Protein AF-A0A413RBD3-F1 (afdb_monomer_lite)

Secondary structure (DSSP, 8-state):
-HHHHHHHHHHHHHHHHGGGGT--STTSHHHHHHHHHHHHT-HHHHHHHHHHHHHHTTT---BTTB----HHHHHHHHHHHHHHTT--HHHHHHHHHHHHHHHHHHHHHHHTTTHHHHHHHHHHHHTT-HHHHHHHHHHHHHHHHHHHHHHHHHHHHH-HHHHHHHHHHS-HHHHTT-

Sequence (178 aa):
MLTQAILIGLIAAFGKFDFQLGTLYAFRPIVLCPLVGLVLGDLQSGLAIGASLELLFMGSISIGAYVPPDETIGGVLACAFAIQLGQSTEAAIALAMPIATLCLAIKNILNAALPILVDRADVFSGQGNLKGVYAMHFLIGLTGIIMAFLLCSLSFYLGADAIQGMLDFIPPFVLAGF

Radius of gyration: 16.88 Å; chains: 1; bounding box: 38×31×49 Å

Foldseek 3Di:
DQVLLLQLLQLLLVLLCCVLVVNPVCLAQCNSLCSNCVSLVHNPLSNVLSVVLCVVCVVQDDDDPDHGFRRNLLSSQLSNQCSVVVHHSVSSSVSSRLRSLLLVVVVVVVVVPLVVLVVQLVVCVVVVNPVSVVVSSVVSSVVSSVSSSCSRSVDVVVHPVVVVVVSVPDPVVSVVVD

pLDDT: mean 89.97, std 10.39, range [43.72, 98.56]

Structure (mmCIF, N/CA/C/O backbone):
data_AF-A0A413RBD3-F1
#
_entry.id   AF-A0A413RBD3-F1
#
loop_
_atom_site.group_PDB
_atom_site.id
_atom_site.type_symbol
_atom_site.label_atom_id
_atom_site.label_alt_id
_atom_site.label_comp_id
_atom_site.label_asym_id
_atom_site.label_entity_id
_atom_site.label_seq_id
_atom_site.pdbx_PDB_ins_code
_atom_site.Cartn_x
_atom_site.Cartn_y
_atom_site.Cartn_z
_atom_site.occupancy
_atom_site.B_iso_or_equiv
_atom_site.auth_seq_id
_atom_site.auth_comp_id
_atom_site.auth_asym_id
_atom_site.auth_atom_id
_atom_site.pdbx_PDB_model_num
ATOM 1 N N . MET A 1 1 ? -12.703 -13.607 7.330 1.00 83.94 1 MET A N 1
ATOM 2 C CA . MET A 1 1 ? -11.233 -13.646 7.493 1.00 83.94 1 MET A CA 1
ATOM 3 C C . MET A 1 1 ? -10.487 -13.811 6.170 1.00 83.94 1 MET A C 1
ATOM 5 O O . MET A 1 1 ? -10.008 -12.801 5.681 1.00 83.94 1 MET A O 1
ATOM 9 N N . LEU A 1 2 ? -10.423 -14.991 5.524 1.00 91.88 2 LEU A N 1
ATOM 10 C CA . LEU A 1 2 ? -9.622 -15.159 4.288 1.00 91.88 2 LEU A CA 1
ATOM 11 C C . LEU A 1 2 ? -10.050 -14.226 3.139 1.00 91.88 2 LEU A C 1
ATOM 13 O O . LEU A 1 2 ? -9.213 -13.557 2.543 1.00 91.88 2 LEU A O 1
ATOM 17 N N . THR A 1 3 ? -11.351 -14.130 2.860 1.00 95.44 3 THR A N 1
ATOM 18 C CA . THR A 1 3 ? -11.864 -13.236 1.808 1.00 95.44 3 THR A CA 1
ATOM 19 C C . THR A 1 3 ? -11.516 -11.774 2.081 1.00 95.44 3 THR A C 1
ATOM 21 O O . THR A 1 3 ? -11.056 -11.078 1.185 1.00 95.44 3 THR A O 1
ATOM 24 N N . GLN A 1 4 ? -11.678 -11.318 3.326 1.00 96.12 4 GLN A N 1
ATOM 25 C CA . GLN A 1 4 ? -11.330 -9.950 3.726 1.00 96.12 4 GLN A CA 1
ATOM 26 C C . GLN A 1 4 ? -9.827 -9.694 3.590 1.00 96.12 4 GLN A C 1
ATOM 28 O O . GLN A 1 4 ? -9.448 -8.662 3.057 1.00 96.12 4 GLN A O 1
ATOM 33 N N . ALA A 1 5 ? -8.978 -10.650 3.981 1.00 96.12 5 ALA A N 1
ATOM 34 C CA . ALA A 1 5 ? -7.532 -10.554 3.802 1.00 96.12 5 ALA A CA 1
ATOM 35 C C . ALA A 1 5 ? -7.138 -10.390 2.326 1.00 96.12 5 ALA A C 1
ATOM 37 O O . ALA A 1 5 ? -6.348 -9.511 1.989 1.00 96.12 5 ALA A O 1
ATOM 38 N N . ILE A 1 6 ? -7.726 -11.191 1.430 1.00 97.69 6 ILE A N 1
ATOM 39 C CA . ILE A 1 6 ? -7.491 -11.073 -0.016 1.00 97.69 6 ILE A CA 1
ATOM 40 C C . ILE A 1 6 ? -7.955 -9.703 -0.524 1.00 97.69 6 ILE A C 1
ATOM 42 O O . ILE A 1 6 ? -7.215 -9.042 -1.248 1.00 97.69 6 ILE A O 1
ATOM 46 N N . LEU A 1 7 ? -9.146 -9.248 -0.125 1.00 98.19 7 LEU A N 1
ATOM 47 C CA . LEU A 1 7 ? -9.686 -7.949 -0.536 1.00 98.19 7 LEU A CA 1
ATOM 48 C C . LEU A 1 7 ? -8.834 -6.774 -0.030 1.00 98.19 7 LEU A C 1
ATOM 50 O O . LEU A 1 7 ? -8.562 -5.852 -0.792 1.00 98.19 7 LEU A O 1
ATOM 54 N N . ILE A 1 8 ? -8.351 -6.828 1.211 1.00 97.94 8 ILE A N 1
ATOM 55 C CA . ILE A 1 8 ? -7.425 -5.836 1.777 1.00 97.94 8 ILE A CA 1
ATOM 56 C C . ILE A 1 8 ? -6.100 -5.827 1.005 1.00 97.94 8 ILE A C 1
ATOM 58 O O . ILE A 1 8 ? -5.596 -4.760 0.655 1.00 97.94 8 ILE A O 1
ATOM 62 N N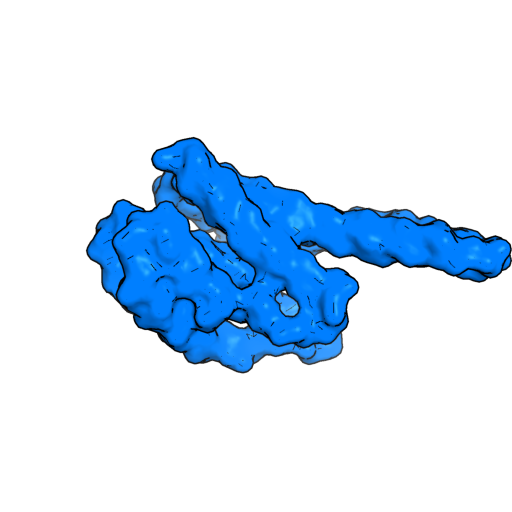 . GLY A 1 9 ? -5.569 -7.006 0.666 1.00 97.81 9 GLY A N 1
ATOM 63 C CA . GLY A 1 9 ? -4.415 -7.130 -0.224 1.00 97.81 9 GLY A CA 1
ATOM 64 C C . GLY A 1 9 ? -4.661 -6.478 -1.587 1.00 97.81 9 GLY A C 1
ATOM 65 O O . GLY A 1 9 ? -3.807 -5.746 -2.081 1.00 97.81 9 GLY A O 1
ATOM 66 N N . LEU A 1 10 ? -5.834 -6.693 -2.190 1.00 98.44 10 LEU A N 1
ATOM 67 C CA . LEU A 1 10 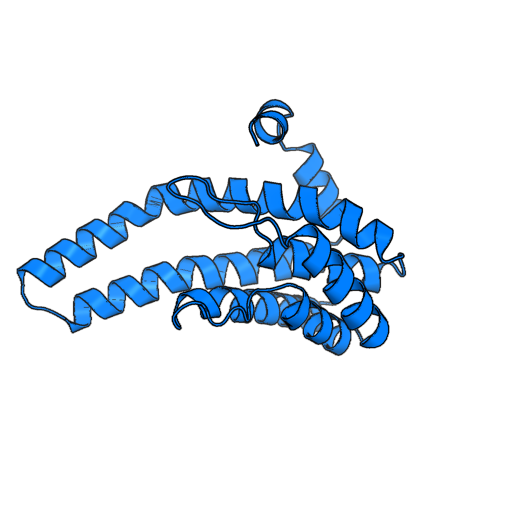? -6.200 -6.085 -3.474 1.00 98.44 10 LEU A CA 1
ATOM 68 C C . LEU A 1 10 ? -6.331 -4.559 -3.389 1.00 98.44 10 LEU A C 1
ATOM 70 O O . LEU A 1 10 ? -5.934 -3.876 -4.328 1.00 98.44 10 LEU A O 1
ATOM 74 N N . ILE A 1 11 ? -6.823 -4.012 -2.274 1.00 98.50 11 ILE A N 1
ATOM 75 C CA . ILE A 1 11 ? -6.869 -2.559 -2.047 1.00 98.50 11 ILE A CA 1
ATOM 76 C C . ILE A 1 11 ? -5.451 -1.976 -2.001 1.00 98.50 11 ILE A C 1
ATOM 78 O O . ILE A 1 11 ? -5.173 -0.971 -2.655 1.00 98.50 11 ILE A O 1
ATOM 82 N N . ALA A 1 12 ? -4.528 -2.621 -1.284 1.00 97.94 12 ALA A N 1
ATOM 83 C CA . ALA A 1 12 ? -3.132 -2.185 -1.241 1.00 97.94 12 ALA A CA 1
ATOM 84 C C . ALA A 1 12 ? -2.443 -2.305 -2.613 1.00 97.94 12 ALA A C 1
ATOM 86 O O . ALA A 1 12 ? -1.699 -1.411 -3.020 1.00 97.94 12 ALA A O 1
ATOM 87 N N . ALA A 1 13 ? -2.730 -3.383 -3.348 1.00 97.69 13 ALA A N 1
ATOM 88 C CA . ALA A 1 13 ? -2.257 -3.604 -4.711 1.00 97.69 13 ALA A CA 1
ATOM 89 C C . ALA A 1 13 ? -2.763 -2.520 -5.674 1.00 97.69 13 ALA A C 1
ATOM 91 O O . ALA A 1 13 ? -1.983 -1.989 -6.462 1.00 97.69 13 ALA A O 1
ATOM 92 N N . PHE A 1 14 ? -4.043 -2.151 -5.569 1.00 97.25 14 PHE A N 1
ATOM 93 C CA . PHE A 1 14 ? -4.638 -1.036 -6.302 1.00 97.25 14 PHE A CA 1
ATOM 94 C C . PHE A 1 14 ? -3.925 0.281 -5.984 1.00 97.25 14 PHE A C 1
ATOM 96 O O . PHE A 1 14 ? -3.534 0.996 -6.902 1.00 97.25 14 PHE A O 1
ATOM 103 N N . GLY A 1 15 ? -3.659 0.552 -4.702 1.00 96.31 15 GLY A N 1
ATOM 104 C CA . GLY A 1 15 ? -2.854 1.697 -4.291 1.00 96.31 15 GLY A CA 1
ATOM 105 C C . GLY A 1 15 ? -1.477 1.707 -4.958 1.00 96.31 15 GLY A C 1
ATOM 106 O O . GLY A 1 15 ? -1.092 2.697 -5.565 1.00 96.31 15 GLY A O 1
ATOM 107 N N . LYS A 1 16 ? -0.735 0.593 -4.932 1.00 94.88 16 LYS A N 1
ATOM 108 C CA . LYS A 1 16 ? 0.588 0.533 -5.581 1.00 94.88 16 LYS A CA 1
ATOM 109 C C . LYS A 1 16 ? 0.547 0.578 -7.104 1.00 94.88 16 LYS A C 1
ATOM 111 O O . LYS A 1 16 ? 1.519 1.023 -7.711 1.00 94.88 16 LYS A O 1
ATOM 116 N N . PHE A 1 17 ? -0.551 0.164 -7.724 1.00 95.31 17 PHE A N 1
ATOM 117 C CA . PHE A 1 17 ? -0.716 0.279 -9.167 1.00 95.31 17 PHE A CA 1
ATOM 118 C C . PHE A 1 17 ? -0.760 1.743 -9.635 1.00 95.31 17 PHE A C 1
ATOM 120 O O . PHE A 1 17 ? -0.359 2.024 -10.760 1.00 95.31 17 PHE A O 1
ATOM 127 N N . ASP A 1 18 ? -1.137 2.689 -8.769 1.00 93.06 18 ASP A N 1
ATOM 128 C CA . ASP A 1 18 ? -1.138 4.130 -9.062 1.00 93.06 18 ASP A CA 1
ATOM 129 C C . ASP A 1 18 ? 0.219 4.656 -9.570 1.00 93.06 18 ASP A C 1
ATOM 131 O O . ASP A 1 18 ? 0.274 5.457 -10.505 1.00 93.06 18 ASP A O 1
ATOM 135 N N . PHE A 1 19 ? 1.330 4.136 -9.032 1.00 89.19 19 PHE A N 1
ATOM 136 C CA . PHE A 1 19 ? 2.686 4.504 -9.464 1.00 89.19 19 PHE A CA 1
ATOM 137 C C . PHE A 1 19 ? 2.970 4.129 -10.925 1.00 89.19 19 PHE A C 1
ATOM 139 O O . PHE A 1 19 ? 3.814 4.744 -11.573 1.00 89.19 19 PHE A O 1
ATOM 146 N N . GLN A 1 20 ? 2.246 3.147 -11.461 1.00 90.06 20 GLN A N 1
ATOM 147 C CA . GLN A 1 20 ? 2.343 2.730 -12.857 1.00 90.06 20 GLN A CA 1
ATOM 148 C C . GLN A 1 20 ? 1.562 3.659 -13.801 1.00 90.06 20 GLN A C 1
ATOM 150 O O . GLN A 1 20 ? 1.797 3.656 -15.007 1.00 90.06 20 GLN A O 1
ATOM 155 N N . LEU A 1 21 ? 0.627 4.447 -13.261 1.00 88.62 21 LEU A N 1
ATOM 156 C CA . LEU A 1 21 ? -0.301 5.295 -14.013 1.00 88.62 21 LEU A CA 1
ATOM 157 C C . LEU A 1 21 ? 0.038 6.789 -13.935 1.00 88.62 21 LEU A C 1
ATOM 159 O O . LEU A 1 21 ? -0.768 7.624 -14.340 1.00 88.62 21 LEU A O 1
ATOM 163 N N . GLY A 1 22 ? 1.227 7.136 -13.439 1.00 84.56 22 GLY A N 1
ATOM 164 C CA . GLY A 1 22 ? 1.663 8.528 -13.323 1.00 84.56 22 GLY A CA 1
ATOM 165 C C . GLY A 1 22 ? 1.260 9.208 -12.015 1.00 84.56 22 GLY A C 1
ATOM 166 O O . GLY A 1 22 ? 1.175 10.432 -11.989 1.00 84.56 22 GLY A O 1
ATOM 167 N N . THR A 1 23 ? 1.056 8.436 -10.942 1.00 86.88 23 THR A N 1
ATOM 168 C CA . THR A 1 23 ? 0.890 8.949 -9.573 1.00 86.88 23 THR A CA 1
ATOM 169 C C . THR A 1 23 ? -0.344 9.848 -9.431 1.00 86.88 23 THR A C 1
ATOM 171 O O . THR A 1 23 ? -0.240 11.049 -9.188 1.00 86.88 23 THR A O 1
ATOM 174 N N . LEU A 1 24 ? -1.539 9.270 -9.580 1.00 91.00 24 LEU A N 1
ATOM 175 C CA . LEU A 1 24 ? -2.819 9.975 -9.425 1.00 91.00 24 LEU A CA 1
ATOM 176 C C . LEU A 1 24 ? -3.206 10.174 -7.951 1.00 91.00 24 LEU A C 1
ATOM 178 O O . LEU A 1 24 ? -4.281 10.701 -7.670 1.00 91.00 24 LEU A O 1
ATOM 182 N N . TYR A 1 25 ? -2.341 9.760 -7.018 1.00 92.62 25 TYR A N 1
ATOM 183 C CA . TYR A 1 25 ? -2.544 9.837 -5.570 1.00 92.62 25 TYR A CA 1
ATOM 184 C C . TYR A 1 25 ? -3.637 8.887 -5.051 1.00 92.62 25 TYR A C 1
ATOM 186 O O . TYR A 1 25 ? -4.088 9.014 -3.912 1.00 92.62 25 TYR A O 1
ATOM 194 N N . ALA A 1 26 ? -4.007 7.854 -5.819 1.00 94.38 26 ALA A N 1
ATOM 195 C CA . ALA A 1 26 ? -4.938 6.824 -5.348 1.00 94.38 26 ALA A CA 1
ATOM 196 C C . ALA A 1 26 ? -4.354 5.956 -4.215 1.00 94.38 26 ALA A C 1
ATOM 198 O O . ALA A 1 26 ? -5.099 5.329 -3.469 1.00 94.38 26 ALA A O 1
ATOM 199 N N . PHE A 1 27 ? -3.026 5.941 -4.049 1.00 94.81 27 PHE A N 1
ATOM 200 C CA . PHE A 1 27 ? -2.322 5.201 -2.995 1.00 94.81 27 PHE A CA 1
ATOM 201 C C . PHE A 1 27 ? -2.472 5.797 -1.584 1.00 94.81 27 PHE A C 1
ATOM 203 O O . PHE A 1 27 ? -1.971 5.218 -0.616 1.00 94.81 27 PHE A O 1
ATOM 210 N N . ARG A 1 28 ? -3.102 6.971 -1.475 1.00 96.44 28 ARG A N 1
ATOM 211 C CA . ARG A 1 28 ? -3.213 7.758 -0.246 1.00 96.44 28 ARG A CA 1
ATOM 212 C C . ARG A 1 28 ? -4.242 7.147 0.718 1.00 96.44 28 ARG A C 1
ATOM 214 O O . ARG A 1 28 ? -5.295 6.684 0.268 1.00 96.44 28 ARG A O 1
ATOM 221 N N . PRO A 1 29 ? -4.005 7.189 2.043 1.00 97.31 29 PRO A N 1
ATOM 222 C CA . PRO A 1 29 ? -4.954 6.720 3.052 1.00 97.31 29 PRO A CA 1
ATOM 223 C C . PRO A 1 29 ? -6.374 7.267 2.895 1.00 97.31 29 PRO A C 1
ATOM 225 O O . PRO A 1 29 ? -7.323 6.511 3.099 1.00 97.31 29 PRO A O 1
ATOM 228 N N . ILE A 1 30 ? -6.541 8.527 2.476 1.00 97.31 30 ILE A N 1
ATOM 229 C CA . ILE A 1 30 ? -7.874 9.115 2.274 1.00 97.31 30 ILE A CA 1
ATOM 230 C C . ILE A 1 30 ? -8.698 8.422 1.179 1.00 97.31 30 ILE A C 1
ATOM 232 O O . ILE A 1 30 ? -9.924 8.475 1.210 1.00 97.31 30 ILE A O 1
ATOM 236 N N . VAL A 1 31 ? -8.041 7.741 0.236 1.00 97.69 31 VAL A N 1
ATOM 237 C CA . VAL A 1 31 ? -8.692 6.952 -0.821 1.00 97.69 31 VAL A CA 1
ATOM 238 C C . VAL A 1 31 ? -8.819 5.489 -0.405 1.00 97.69 31 VAL A C 1
ATOM 240 O O . VAL A 1 31 ? -9.873 4.881 -0.584 1.00 97.69 31 VAL A O 1
ATOM 243 N N . LEU A 1 32 ? -7.762 4.911 0.170 1.00 98.38 32 LEU A N 1
ATOM 244 C CA . LEU A 1 32 ? -7.711 3.475 0.446 1.00 98.38 32 LEU A CA 1
ATOM 245 C C . LEU A 1 32 ? -8.467 3.058 1.713 1.00 98.38 32 LEU A C 1
ATOM 247 O O . LEU A 1 32 ? -9.114 2.013 1.713 1.00 98.38 32 LEU A O 1
ATOM 251 N N . CYS A 1 33 ? -8.431 3.852 2.786 1.00 98.31 33 CYS A N 1
ATOM 252 C CA . CYS A 1 33 ? -9.089 3.505 4.053 1.00 98.31 33 CYS A CA 1
ATOM 253 C C . CYS A 1 33 ? -10.623 3.421 3.942 1.00 98.31 33 CYS A C 1
ATOM 255 O O . CYS A 1 33 ? -11.199 2.504 4.527 1.00 98.31 33 CYS A O 1
ATOM 257 N N . PRO A 1 34 ? -11.313 4.267 3.152 1.00 98.50 34 PRO A N 1
ATOM 258 C CA . PRO A 1 34 ? -12.731 4.058 2.860 1.00 98.50 34 PRO A CA 1
ATOM 259 C C . PRO A 1 34 ? -13.016 2.703 2.203 1.00 98.50 34 PRO A C 1
ATOM 261 O O . PRO A 1 34 ? -13.979 2.037 2.576 1.00 98.50 34 PRO A O 1
ATOM 264 N N . LEU A 1 35 ? -12.162 2.249 1.274 1.00 98.56 35 LEU A N 1
ATOM 265 C CA . LEU A 1 35 ? -12.296 0.925 0.652 1.00 98.56 35 LEU A CA 1
ATOM 266 C C . LEU A 1 35 ? -12.097 -0.198 1.676 1.00 98.56 35 LEU A C 1
ATOM 268 O O . LEU A 1 35 ? -12.839 -1.179 1.665 1.00 98.56 35 LEU A O 1
ATOM 272 N N . VAL A 1 36 ? -11.135 -0.039 2.590 1.00 98.38 36 VAL A N 1
ATOM 273 C CA . VAL A 1 36 ? -10.932 -0.969 3.712 1.00 98.38 36 VAL A CA 1
ATOM 274 C C . VAL A 1 36 ? -12.174 -1.009 4.605 1.00 98.38 36 VAL A C 1
ATOM 276 O O . VAL A 1 36 ? -12.667 -2.093 4.911 1.00 98.38 36 VAL A O 1
ATOM 279 N N . GLY A 1 37 ? -12.736 0.153 4.949 1.00 97.88 37 GLY A N 1
ATOM 280 C CA . GLY A 1 37 ? -13.980 0.263 5.711 1.00 97.88 37 GLY A CA 1
ATOM 281 C C . GLY A 1 37 ? -15.156 -0.442 5.036 1.00 97.88 37 GLY A C 1
ATOM 282 O O . GLY A 1 37 ? -15.878 -1.183 5.696 1.00 97.88 37 GLY A O 1
ATOM 283 N N . LEU A 1 38 ? -15.309 -0.311 3.712 1.00 98.19 38 LEU A N 1
ATOM 284 C CA . LEU A 1 38 ? -16.326 -1.050 2.950 1.00 98.19 38 LEU A CA 1
ATOM 285 C C . LEU A 1 38 ? -16.142 -2.569 3.048 1.00 98.19 38 LEU A C 1
ATOM 287 O O . LEU A 1 38 ? -17.112 -3.290 3.267 1.00 98.19 38 LEU A O 1
ATOM 291 N N . VAL A 1 39 ? -14.908 -3.057 2.902 1.00 97.94 39 VAL A N 1
ATOM 292 C CA . VAL A 1 39 ? -14.590 -4.494 2.985 1.00 97.94 39 VAL A CA 1
ATOM 293 C C . VAL A 1 39 ? -14.838 -5.054 4.386 1.00 97.94 39 VAL A C 1
ATOM 295 O O . VAL A 1 39 ? -15.231 -6.215 4.530 1.00 97.94 39 VAL A O 1
ATOM 298 N N . LEU A 1 40 ? -14.615 -4.243 5.420 1.00 96.75 40 LEU A N 1
ATOM 299 C CA . LEU A 1 40 ? -14.805 -4.629 6.817 1.00 96.75 40 LEU A CA 1
ATOM 300 C C . LEU A 1 40 ? -16.211 -4.333 7.358 1.00 96.75 40 LEU A C 1
ATOM 302 O O . LEU A 1 40 ? -16.540 -4.790 8.448 1.00 96.75 40 LEU A O 1
ATOM 306 N N . GLY A 1 41 ? -17.059 -3.647 6.587 1.00 97.00 41 GLY A N 1
ATOM 307 C CA . GLY A 1 41 ? -18.438 -3.330 6.962 1.00 97.00 41 GLY A CA 1
ATOM 308 C C . GLY A 1 41 ? -18.597 -2.092 7.852 1.00 97.00 41 GLY A C 1
ATOM 309 O O . GLY A 1 41 ? -19.693 -1.855 8.349 1.00 97.00 41 GLY A O 1
ATOM 310 N N . ASP A 1 42 ? -17.544 -1.291 8.025 1.00 96.94 42 ASP A N 1
ATOM 311 C CA . ASP A 1 42 ? -17.557 -0.037 8.783 1.00 96.94 42 ASP A CA 1
ATOM 312 C C . ASP A 1 42 ? -16.927 1.102 7.966 1.00 96.94 42 ASP A C 1
ATOM 314 O O . ASP A 1 42 ? -15.757 1.474 8.108 1.00 96.94 42 ASP A O 1
ATOM 318 N N . LEU A 1 43 ? -17.734 1.656 7.057 1.00 97.62 43 LEU A N 1
ATOM 319 C CA . LEU A 1 43 ? -17.334 2.774 6.204 1.00 97.62 43 LEU A CA 1
ATOM 320 C C . LEU A 1 43 ? -17.047 4.047 7.012 1.00 97.62 43 LEU A C 1
ATOM 322 O O . LEU A 1 43 ? -16.154 4.808 6.644 1.00 97.62 43 LEU A O 1
ATOM 326 N N . GLN A 1 44 ? -17.788 4.287 8.097 1.00 97.19 44 GLN A N 1
ATOM 327 C CA . GLN A 1 44 ? -17.651 5.505 8.895 1.00 97.19 44 GLN A CA 1
ATOM 328 C C . GLN A 1 44 ? -16.273 5.552 9.558 1.00 97.19 44 GLN A C 1
ATOM 330 O O . GLN A 1 44 ? -15.574 6.564 9.457 1.00 97.19 44 GLN A O 1
ATOM 335 N N . SER A 1 45 ? -15.852 4.438 10.162 1.00 96.88 45 SER A N 1
ATOM 336 C CA . SER A 1 45 ? -14.508 4.305 10.719 1.00 96.88 45 SER A CA 1
ATOM 337 C C . SER A 1 45 ? -13.440 4.374 9.625 1.00 96.88 45 SER A C 1
ATOM 339 O O . SER A 1 45 ? -12.450 5.080 9.796 1.00 96.88 45 SER A O 1
ATOM 341 N N . GLY A 1 46 ? -13.654 3.741 8.464 1.00 97.81 46 GLY A N 1
ATOM 342 C CA . GLY A 1 46 ? -12.732 3.835 7.322 1.00 97.81 46 GLY A CA 1
ATOM 343 C C . GLY A 1 46 ? -12.502 5.271 6.828 1.00 97.81 46 GLY A C 1
ATOM 344 O O . GLY A 1 46 ? -11.367 5.655 6.547 1.00 97.81 46 GLY A O 1
ATOM 345 N N . LEU A 1 47 ? -13.558 6.089 6.774 1.00 98.19 47 LEU A N 1
ATOM 346 C CA . LEU A 1 47 ? -13.479 7.511 6.420 1.00 98.19 47 LEU A CA 1
ATOM 347 C C . LEU A 1 47 ? -12.742 8.331 7.485 1.00 98.19 47 LEU A C 1
ATOM 349 O O . LEU A 1 47 ? -11.842 9.102 7.149 1.00 98.19 47 LEU A O 1
ATOM 353 N N . ALA A 1 48 ? -13.103 8.159 8.760 1.00 97.69 48 ALA A N 1
ATOM 354 C CA . ALA A 1 48 ? -12.492 8.893 9.867 1.00 97.69 48 ALA A CA 1
ATOM 355 C C . ALA A 1 48 ? -10.994 8.574 9.996 1.00 97.69 48 ALA A C 1
ATOM 357 O O . ALA A 1 48 ? -10.167 9.483 10.053 1.00 97.69 48 ALA A O 1
ATOM 358 N N . ILE A 1 49 ? -10.641 7.286 9.957 1.00 97.88 49 ILE A N 1
ATOM 359 C CA . ILE A 1 49 ? -9.251 6.832 9.999 1.00 97.88 49 ILE A CA 1
ATOM 360 C C . ILE A 1 49 ? -8.489 7.315 8.765 1.00 97.88 49 ILE A C 1
ATOM 362 O O . ILE A 1 49 ? -7.384 7.835 8.905 1.00 97.88 49 ILE A O 1
ATOM 366 N N . GLY A 1 50 ? -9.078 7.213 7.571 1.00 97.75 50 GLY A N 1
ATOM 367 C CA . GLY A 1 50 ? -8.463 7.703 6.337 1.00 97.75 50 GLY A CA 1
ATOM 368 C C . GLY A 1 50 ? -8.099 9.183 6.400 1.00 97.75 50 GLY A C 1
ATOM 369 O O . GLY A 1 50 ? -6.981 9.547 6.044 1.00 97.75 50 GLY A O 1
ATOM 370 N N . ALA A 1 51 ? -9.001 10.026 6.908 1.00 97.62 51 ALA A N 1
ATOM 371 C CA . ALA A 1 51 ? -8.749 11.456 7.074 1.00 97.62 51 ALA A CA 1
ATOM 372 C C . ALA A 1 51 ? -7.611 11.737 8.070 1.00 97.62 51 ALA A C 1
ATOM 374 O O . ALA A 1 51 ? -6.731 12.554 7.798 1.00 97.62 51 ALA A O 1
ATOM 375 N N . SER A 1 52 ? -7.587 11.038 9.205 1.00 96.50 52 SER A N 1
ATOM 376 C CA . SER A 1 52 ? -6.534 11.213 10.209 1.00 96.50 52 SER A CA 1
ATOM 377 C C . SER A 1 52 ? -5.170 10.710 9.741 1.00 96.50 52 SER A C 1
ATOM 379 O O . SER A 1 52 ? -4.159 11.369 9.974 1.00 96.50 52 SER A O 1
ATOM 381 N N . LEU A 1 53 ? -5.125 9.572 9.048 1.00 97.06 53 LEU A N 1
ATOM 382 C CA . LEU A 1 53 ? -3.886 9.049 8.475 1.00 97.06 53 LEU A CA 1
ATOM 383 C C . LEU A 1 53 ? -3.390 9.909 7.312 1.00 97.06 53 LEU A C 1
ATOM 385 O O . LEU A 1 53 ? -2.184 10.033 7.116 1.00 97.06 53 LEU A O 1
ATOM 389 N N . GLU A 1 54 ? -4.285 10.557 6.569 1.00 96.88 54 GLU A N 1
ATOM 390 C CA . GLU A 1 54 ? -3.874 11.518 5.549 1.00 96.88 54 GLU A CA 1
ATOM 391 C C . GLU A 1 54 ? -3.145 12.712 6.165 1.00 96.88 54 GLU A C 1
ATOM 393 O O . GLU A 1 54 ? -2.092 13.097 5.666 1.00 96.88 54 GLU A O 1
ATOM 398 N N . LEU A 1 55 ? -3.639 13.237 7.291 1.00 95.06 55 LEU A N 1
ATOM 399 C CA . LEU A 1 55 ? -2.945 14.285 8.044 1.00 95.06 55 LEU A CA 1
ATOM 400 C C . LEU A 1 55 ? -1.574 13.813 8.546 1.00 95.06 55 LEU A C 1
ATOM 402 O O . LEU A 1 55 ? -0.600 14.554 8.421 1.00 95.06 55 LEU A O 1
ATOM 406 N N . LEU A 1 56 ? -1.480 12.581 9.059 1.00 93.88 56 LEU A N 1
ATOM 407 C CA . LEU A 1 56 ? -0.215 11.991 9.516 1.00 93.88 56 LEU A CA 1
ATOM 408 C C . LEU A 1 56 ? 0.826 11.932 8.389 1.00 93.88 56 LEU A C 1
ATOM 410 O O . LEU A 1 56 ? 1.979 12.309 8.577 1.00 93.88 56 LEU A O 1
ATOM 414 N N . PHE A 1 57 ? 0.417 11.465 7.212 1.00 94.06 57 PHE A N 1
ATOM 415 C CA . PHE A 1 57 ? 1.318 11.237 6.087 1.00 94.06 57 PHE A CA 1
ATOM 416 C C . PHE A 1 57 ? 1.369 12.410 5.091 1.00 94.06 57 PHE A C 1
ATOM 418 O O . PHE A 1 57 ? 1.962 12.267 4.023 1.00 94.06 57 PHE A O 1
ATOM 425 N N . MET A 1 58 ? 0.790 13.570 5.410 1.00 89.44 58 MET A N 1
ATOM 426 C CA . MET A 1 58 ? 0.768 14.740 4.519 1.00 89.44 58 MET A CA 1
ATOM 427 C C . MET A 1 58 ? 2.177 15.281 4.225 1.00 89.44 58 MET A C 1
ATOM 429 O O . MET A 1 58 ? 2.447 15.761 3.128 1.00 89.44 58 MET A O 1
ATOM 433 N N . GLY A 1 59 ? 3.091 15.167 5.196 1.00 83.69 59 GLY A N 1
ATOM 434 C CA . GLY A 1 59 ? 4.508 15.517 5.037 1.00 83.69 59 GLY A CA 1
ATOM 435 C C . GLY A 1 59 ? 5.371 14.399 4.441 1.00 83.69 59 GLY A C 1
ATOM 436 O O . GLY A 1 59 ? 6.559 14.603 4.201 1.00 83.69 59 GLY A O 1
ATOM 437 N N . SER A 1 60 ? 4.791 13.221 4.206 1.00 83.44 60 SER A N 1
ATOM 438 C CA . SER A 1 60 ? 5.477 12.025 3.717 1.00 83.44 60 SER A CA 1
ATOM 439 C C . SER A 1 60 ? 5.662 12.115 2.201 1.00 83.44 60 SER A C 1
ATOM 441 O O . SER A 1 60 ? 4.939 11.486 1.433 1.00 83.44 60 SER A O 1
ATOM 443 N N . ILE A 1 61 ? 6.593 12.962 1.757 1.00 83.62 61 ILE A N 1
ATOM 444 C CA . ILE A 1 61 ? 6.880 13.207 0.338 1.00 83.62 61 ILE A CA 1
ATOM 445 C C . ILE A 1 61 ? 8.338 12.852 0.052 1.00 83.62 61 ILE A C 1
ATOM 447 O O . ILE A 1 61 ? 9.242 13.199 0.812 1.00 83.62 61 ILE A O 1
ATOM 451 N N . SER A 1 62 ? 8.577 12.162 -1.063 1.00 82.75 62 SER A N 1
ATOM 452 C CA . SER A 1 62 ? 9.933 11.860 -1.519 1.00 82.75 62 SER A CA 1
ATOM 453 C C . SER A 1 62 ? 10.597 13.110 -2.093 1.00 82.75 62 SER A C 1
ATOM 455 O O . SER A 1 62 ? 10.059 13.753 -2.995 1.00 82.75 62 SER A O 1
ATOM 457 N N . ILE A 1 63 ? 11.772 13.455 -1.560 1.00 85.44 63 ILE A N 1
ATOM 458 C CA . ILE A 1 63 ? 12.573 14.603 -1.998 1.00 85.44 63 ILE A CA 1
ATOM 459 C C . ILE A 1 63 ? 13.987 14.107 -2.305 1.00 85.44 63 ILE A C 1
ATOM 461 O O . ILE A 1 63 ? 14.737 13.705 -1.415 1.00 85.44 63 ILE A O 1
ATOM 465 N N . GLY A 1 64 ? 14.364 14.137 -3.584 1.00 86.25 64 GLY A N 1
ATOM 466 C CA . GLY A 1 64 ? 15.656 13.623 -4.035 1.00 86.25 64 GLY A CA 1
ATOM 467 C C . GLY A 1 64 ? 15.788 12.120 -3.772 1.00 86.25 64 GLY A C 1
ATOM 468 O O . GLY A 1 64 ? 14.971 11.337 -4.244 1.00 86.25 64 GLY A O 1
ATOM 469 N N . ALA A 1 65 ? 16.821 11.723 -3.025 1.00 81.81 65 ALA A N 1
ATOM 470 C CA . ALA A 1 65 ? 17.066 10.325 -2.656 1.00 81.81 65 ALA A CA 1
ATOM 471 C C . ALA A 1 65 ? 16.334 9.887 -1.372 1.00 81.81 65 ALA A C 1
ATOM 473 O O . ALA A 1 65 ? 16.381 8.710 -1.016 1.00 81.81 65 ALA A O 1
ATOM 474 N N . TYR A 1 66 ? 15.678 10.813 -0.661 1.00 83.94 66 TYR A N 1
ATOM 475 C CA . TYR A 1 66 ? 14.894 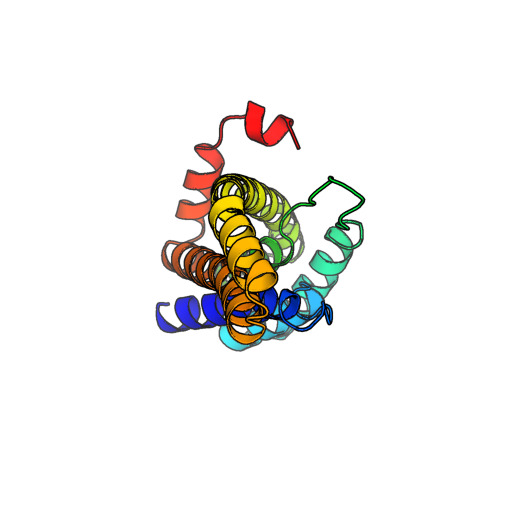10.465 0.519 1.00 83.94 66 TYR A CA 1
ATOM 476 C C . TYR A 1 66 ? 13.615 9.732 0.106 1.00 83.94 66 TYR A C 1
ATOM 478 O O . TYR A 1 66 ? 12.783 10.267 -0.637 1.00 83.94 66 TYR A O 1
ATOM 486 N N . VAL A 1 67 ? 13.460 8.508 0.611 1.00 85.50 67 VAL A N 1
ATOM 487 C CA . VAL A 1 67 ? 12.250 7.702 0.453 1.00 85.50 67 VAL A CA 1
ATOM 488 C C . VAL A 1 67 ? 11.502 7.721 1.784 1.00 85.50 67 VAL A C 1
ATOM 490 O O . VAL A 1 67 ? 12.045 7.235 2.777 1.00 85.50 67 VAL A O 1
ATOM 493 N N . PRO A 1 68 ? 10.285 8.281 1.826 1.00 89.12 68 PRO A N 1
ATOM 494 C CA . PRO A 1 68 ? 9.524 8.358 3.056 1.00 89.12 68 PRO A CA 1
ATOM 495 C C . PRO A 1 68 ? 8.920 6.990 3.441 1.00 89.12 68 PRO A C 1
ATOM 497 O O . PRO A 1 68 ? 8.915 6.061 2.622 1.00 89.12 68 PRO A O 1
ATOM 500 N N . PRO A 1 69 ? 8.403 6.852 4.676 1.00 91.56 69 PRO A N 1
ATOM 501 C CA . PRO A 1 69 ? 7.664 5.670 5.124 1.00 91.56 69 PRO A CA 1
ATOM 502 C C . PRO A 1 69 ? 6.510 5.302 4.181 1.00 91.56 69 PRO A C 1
ATOM 504 O O . PRO A 1 69 ? 5.879 6.185 3.604 1.00 91.56 69 PRO A O 1
ATOM 507 N N . ASP A 1 70 ? 6.211 4.003 4.044 1.00 93.88 70 ASP A N 1
ATOM 508 C CA . ASP A 1 70 ? 5.197 3.524 3.093 1.00 93.88 70 ASP A CA 1
ATOM 509 C C . ASP A 1 70 ? 3.765 3.781 3.595 1.00 93.88 70 ASP A C 1
ATOM 511 O O . ASP A 1 70 ? 3.178 2.990 4.338 1.00 93.88 70 ASP A O 1
ATOM 515 N N . GLU A 1 71 ? 3.187 4.898 3.162 1.00 95.12 71 GLU A N 1
ATOM 516 C CA . GLU A 1 71 ? 1.856 5.362 3.551 1.00 95.12 71 GLU A CA 1
ATOM 517 C C . GLU A 1 71 ? 0.729 4.465 3.023 1.00 95.12 71 GLU A C 1
ATOM 519 O O . GLU A 1 71 ? -0.341 4.392 3.625 1.00 95.12 71 GLU A O 1
ATOM 524 N N . THR A 1 72 ? 0.956 3.764 1.908 1.00 96.06 72 THR A N 1
ATOM 525 C CA . THR A 1 72 ? -0.042 2.880 1.295 1.00 96.06 72 THR A CA 1
ATOM 526 C C . THR A 1 72 ? -0.293 1.681 2.197 1.00 96.06 72 THR A C 1
ATOM 528 O O . THR A 1 72 ? -1.426 1.409 2.589 1.00 96.06 72 THR A O 1
ATOM 531 N N . ILE A 1 73 ? 0.775 0.953 2.528 1.00 95.69 73 ILE A N 1
ATOM 532 C CA . ILE A 1 73 ? 0.688 -0.284 3.305 1.00 95.69 73 ILE A CA 1
ATOM 533 C C . ILE A 1 73 ? 0.450 0.043 4.779 1.00 95.69 73 ILE A C 1
ATOM 535 O O . ILE A 1 73 ? -0.416 -0.577 5.399 1.00 95.69 73 ILE A O 1
ATOM 539 N N . GLY A 1 74 ? 1.132 1.065 5.310 1.00 95.44 74 GLY A N 1
ATOM 540 C CA . GLY A 1 74 ? 0.888 1.573 6.659 1.00 95.44 74 GLY A CA 1
ATOM 541 C C . GLY A 1 74 ? -0.556 2.028 6.852 1.00 95.44 74 GLY A C 1
ATOM 542 O O . GLY A 1 74 ? -1.198 1.625 7.818 1.00 95.44 74 GLY A O 1
ATOM 543 N N . GLY A 1 75 ? -1.100 2.791 5.899 1.00 96.75 75 GLY A N 1
ATOM 544 C CA . GLY A 1 75 ? -2.478 3.272 5.939 1.00 96.75 75 GLY A CA 1
ATOM 545 C C . GLY A 1 75 ? -3.514 2.151 5.893 1.00 96.75 75 GLY A C 1
ATOM 546 O O . GLY A 1 75 ? -4.400 2.082 6.746 1.00 96.75 75 GLY A O 1
ATOM 547 N N . VAL A 1 76 ? -3.376 1.241 4.924 1.00 97.81 76 VAL A N 1
ATOM 548 C CA . VAL A 1 76 ? -4.308 0.120 4.737 1.00 97.81 76 VAL A CA 1
ATOM 549 C C . VAL A 1 76 ? -4.329 -0.804 5.955 1.00 97.81 76 VAL A C 1
ATOM 551 O O . VAL A 1 76 ? -5.410 -1.133 6.442 1.00 97.81 76 VAL A O 1
ATOM 554 N N . LEU A 1 77 ? -3.164 -1.211 6.471 1.00 96.06 77 LEU A N 1
ATOM 555 C CA . LEU A 1 77 ? -3.095 -2.132 7.609 1.00 96.06 77 LEU A CA 1
ATOM 556 C C . LEU A 1 77 ? -3.514 -1.478 8.922 1.00 96.06 77 LEU A C 1
ATOM 558 O O . LEU A 1 77 ? -4.264 -2.093 9.677 1.00 96.06 77 LEU A O 1
ATOM 562 N N . ALA A 1 78 ? -3.096 -0.238 9.186 1.00 95.31 78 ALA A N 1
ATOM 563 C CA . ALA A 1 78 ? -3.519 0.476 10.386 1.00 95.31 78 ALA A CA 1
ATOM 564 C C . ALA A 1 78 ? -5.040 0.653 10.435 1.00 95.31 78 ALA A C 1
ATOM 566 O O . ALA A 1 78 ? -5.659 0.387 11.464 1.00 95.31 78 ALA A O 1
ATOM 567 N N . CYS A 1 79 ? -5.651 1.034 9.309 1.00 97.19 79 CYS A N 1
ATOM 568 C CA . CYS A 1 79 ? -7.102 1.121 9.198 1.00 97.19 79 CYS A CA 1
ATOM 569 C C . CYS A 1 79 ? -7.768 -0.241 9.408 1.00 97.19 79 CYS A C 1
ATOM 571 O O . CYS A 1 79 ? -8.701 -0.355 10.204 1.00 97.19 79 CYS A O 1
ATOM 573 N N . ALA A 1 80 ? -7.260 -1.284 8.750 1.00 95.88 80 ALA A N 1
ATOM 574 C CA . ALA A 1 80 ? -7.838 -2.614 8.847 1.00 95.88 80 ALA A CA 1
ATOM 575 C C . ALA A 1 80 ? -7.792 -3.168 10.279 1.00 95.88 80 ALA A C 1
ATOM 577 O O . ALA A 1 80 ? -8.794 -3.693 10.762 1.00 95.88 80 ALA A O 1
ATOM 578 N N . PHE A 1 81 ? -6.664 -3.023 10.981 1.00 93.25 81 PHE A N 1
ATOM 579 C CA . PHE A 1 81 ? -6.536 -3.483 12.363 1.00 93.25 81 PHE A CA 1
ATOM 580 C C . PHE A 1 81 ? -7.361 -2.653 13.336 1.00 93.25 81 PHE A C 1
ATOM 582 O O . PHE A 1 81 ? -8.015 -3.236 14.194 1.00 93.25 81 PHE A O 1
ATOM 589 N N . ALA A 1 82 ? -7.393 -1.327 13.186 1.00 93.19 82 ALA A N 1
ATOM 590 C CA . ALA A 1 82 ? -8.211 -0.484 14.049 1.00 93.19 82 ALA A CA 1
ATOM 591 C C . ALA A 1 82 ? -9.699 -0.857 13.956 1.00 93.19 82 ALA A C 1
ATOM 593 O O . ALA A 1 82 ? -10.341 -1.056 14.984 1.00 93.19 82 ALA A O 1
ATOM 594 N N . ILE A 1 83 ? -10.221 -1.065 12.741 1.00 94.62 83 ILE A N 1
ATOM 595 C CA . ILE A 1 83 ? -11.610 -1.508 12.539 1.00 94.62 83 ILE A CA 1
ATOM 596 C C . ILE A 1 83 ? -11.821 -2.923 13.095 1.00 94.62 83 ILE A C 1
ATOM 598 O O . ILE A 1 83 ? -12.774 -3.166 13.831 1.00 94.62 83 ILE A O 1
ATOM 602 N N . GLN A 1 84 ? -10.923 -3.863 12.788 1.00 91.12 84 GLN A N 1
ATOM 603 C CA . GLN A 1 84 ? -11.050 -5.261 13.213 1.00 91.12 84 GLN A CA 1
ATOM 604 C C . GLN A 1 84 ? -10.992 -5.437 14.739 1.00 91.12 84 GLN A C 1
ATOM 606 O O . GLN A 1 84 ? -11.625 -6.352 15.270 1.00 91.12 84 GLN A O 1
ATOM 611 N N . LEU A 1 85 ? -10.228 -4.587 15.429 1.00 88.38 85 LEU A N 1
ATOM 612 C CA . LEU A 1 85 ? -10.066 -4.586 16.883 1.00 88.38 85 LEU A CA 1
ATOM 613 C C . LEU A 1 85 ? -11.073 -3.668 17.597 1.00 88.38 85 LEU A C 1
ATOM 615 O O . LEU A 1 85 ? -11.061 -3.607 18.825 1.00 88.38 85 LEU A O 1
ATOM 619 N N . GLY A 1 86 ? -11.922 -2.943 16.857 1.00 87.06 86 GLY A N 1
ATOM 620 C CA . GLY A 1 86 ? -12.843 -1.952 17.422 1.00 87.06 86 GLY A CA 1
ATOM 621 C C . GLY A 1 86 ? -12.124 -0.815 18.156 1.00 87.06 86 GLY A C 1
ATOM 622 O O . GLY A 1 86 ? -12.630 -0.303 19.154 1.00 87.06 86 GLY A O 1
ATOM 623 N N . GLN A 1 87 ? -10.915 -0.468 17.711 1.00 87.12 87 GLN A N 1
ATOM 624 C CA . GLN A 1 87 ? -10.085 0.568 18.313 1.00 87.12 87 GLN A CA 1
ATOM 625 C C . GLN A 1 87 ? -10.365 1.946 17.712 1.00 87.12 87 GLN A C 1
ATOM 627 O O . GLN A 1 87 ? -10.958 2.087 16.643 1.00 87.12 87 GLN A O 1
ATOM 632 N N . SER A 1 88 ? -9.923 2.981 18.425 1.00 88.38 88 SER A N 1
ATOM 633 C CA . SER A 1 88 ? -10.114 4.364 18.010 1.00 88.38 88 SER A CA 1
ATOM 634 C C . SER A 1 88 ? -9.171 4.774 16.877 1.00 88.38 88 SER A C 1
ATOM 636 O O . SER A 1 88 ? -8.168 4.119 16.575 1.00 88.38 88 SER A O 1
ATOM 638 N N . THR A 1 89 ? -9.469 5.920 16.273 1.00 89.25 89 THR A N 1
ATOM 639 C CA . THR A 1 89 ? -8.636 6.541 15.243 1.00 89.25 89 THR A CA 1
ATOM 640 C C . THR A 1 89 ? -7.210 6.816 15.729 1.00 89.25 89 THR A C 1
ATOM 642 O O . THR A 1 89 ? -6.254 6.663 14.973 1.00 89.25 89 THR A O 1
ATOM 645 N N . GLU A 1 90 ? -7.039 7.161 17.005 1.00 87.75 90 GLU A N 1
ATOM 646 C CA . GLU A 1 90 ? -5.730 7.394 17.622 1.00 87.75 90 GLU A CA 1
ATOM 647 C C . GLU A 1 90 ? -4.881 6.120 17.659 1.00 87.75 90 GLU A C 1
ATOM 649 O O . GLU A 1 90 ? -3.675 6.176 17.417 1.00 87.75 90 GLU A O 1
ATOM 654 N N . ALA A 1 91 ? -5.500 4.961 17.901 1.00 85.00 91 ALA A N 1
ATOM 655 C CA . ALA A 1 91 ? -4.800 3.683 17.848 1.00 85.00 91 ALA A CA 1
ATOM 656 C C . ALA A 1 91 ? -4.336 3.358 16.419 1.00 85.00 91 ALA A C 1
ATOM 658 O O . ALA A 1 91 ? -3.209 2.905 16.225 1.00 85.00 91 ALA A O 1
ATOM 659 N N . ALA A 1 92 ? -5.156 3.670 15.406 1.00 89.94 92 ALA A N 1
ATOM 660 C CA . ALA A 1 92 ? -4.758 3.531 14.005 1.00 89.94 92 ALA A CA 1
ATOM 661 C C . ALA A 1 92 ? -3.520 4.389 13.685 1.00 89.94 92 ALA A C 1
ATOM 663 O O . ALA A 1 92 ? -2.568 3.904 13.079 1.00 89.94 92 ALA A O 1
ATOM 664 N N . ILE A 1 93 ? -3.494 5.646 14.139 1.00 90.88 93 ILE A N 1
ATOM 665 C CA . ILE A 1 93 ? -2.342 6.548 13.970 1.00 90.88 93 ILE A CA 1
ATOM 666 C C . ILE A 1 93 ? -1.087 5.967 14.635 1.00 90.88 93 ILE A C 1
ATOM 668 O O . ILE A 1 93 ? -0.015 5.973 14.029 1.00 90.88 93 ILE A O 1
ATOM 672 N N . ALA A 1 94 ? -1.222 5.427 15.850 1.00 88.25 94 ALA A N 1
ATOM 673 C CA . ALA A 1 94 ? -0.109 4.828 16.584 1.00 88.25 94 ALA A CA 1
ATOM 674 C C . ALA A 1 94 ? 0.483 3.600 15.867 1.00 88.25 94 ALA A C 1
ATOM 676 O O . ALA A 1 94 ? 1.698 3.408 15.884 1.00 88.25 94 ALA A O 1
ATOM 677 N N . LEU A 1 95 ? -0.355 2.797 15.204 1.00 87.81 95 LEU A N 1
ATOM 678 C CA . LEU A 1 95 ? 0.073 1.623 14.435 1.00 87.81 95 LEU A CA 1
ATOM 679 C C . LEU A 1 95 ? 0.644 1.981 13.056 1.00 87.81 95 LEU A C 1
ATOM 681 O O . LEU A 1 95 ? 1.515 1.277 12.546 1.00 87.81 95 LEU A O 1
ATOM 685 N N . ALA A 1 96 ? 0.169 3.063 12.440 1.00 91.75 96 ALA A N 1
ATOM 686 C CA . ALA A 1 96 ? 0.492 3.391 11.055 1.00 91.75 96 ALA A CA 1
ATOM 687 C C . ALA A 1 96 ? 1.984 3.631 10.823 1.00 91.75 96 ALA A C 1
ATOM 689 O O . ALA A 1 96 ? 2.542 3.105 9.860 1.00 91.75 96 ALA A O 1
ATOM 690 N N . MET A 1 97 ? 2.635 4.395 11.702 1.00 90.06 97 MET A N 1
ATOM 691 C CA . MET A 1 97 ? 4.036 4.773 11.520 1.00 90.06 97 MET A CA 1
ATOM 692 C C . MET A 1 97 ? 4.997 3.572 11.649 1.00 90.06 97 MET A C 1
ATOM 694 O O . MET A 1 97 ? 5.777 3.355 10.720 1.00 90.06 97 MET A O 1
ATOM 698 N N . PRO A 1 98 ? 4.924 2.726 12.701 1.00 87.75 98 PRO A N 1
ATOM 699 C CA . PRO A 1 98 ? 5.741 1.513 12.779 1.00 87.75 98 PRO A CA 1
ATOM 700 C C . PRO A 1 98 ? 5.554 0.573 11.581 1.00 87.75 98 PRO A C 1
ATOM 702 O O . PRO A 1 98 ? 6.536 0.084 11.021 1.00 87.75 98 PRO A O 1
ATOM 705 N N . ILE A 1 99 ? 4.306 0.357 11.143 1.00 91.12 99 ILE A N 1
ATOM 706 C CA . ILE A 1 99 ? 4.002 -0.506 9.992 1.00 91.12 99 ILE A CA 1
ATOM 707 C C . ILE A 1 99 ? 4.589 0.085 8.700 1.00 91.12 99 ILE A C 1
ATOM 709 O O . ILE A 1 99 ? 5.216 -0.637 7.922 1.00 91.12 99 ILE A O 1
ATOM 713 N N . ALA A 1 100 ? 4.422 1.392 8.476 1.00 93.31 100 ALA A N 1
ATOM 714 C CA . ALA A 1 100 ? 4.952 2.088 7.304 1.00 93.31 100 ALA A CA 1
ATOM 715 C C . ALA A 1 100 ? 6.486 2.027 7.240 1.00 93.31 100 ALA A C 1
ATOM 717 O O . ALA A 1 100 ? 7.048 1.776 6.170 1.00 93.31 100 ALA A O 1
ATOM 718 N N . THR A 1 101 ? 7.167 2.207 8.376 1.00 89.50 101 THR A N 1
ATOM 719 C CA . THR A 1 101 ? 8.632 2.107 8.476 1.00 89.50 101 THR A CA 1
ATOM 720 C C . THR A 1 101 ? 9.120 0.684 8.229 1.00 89.50 101 THR A C 1
ATOM 722 O O . THR A 1 101 ? 10.064 0.480 7.465 1.00 89.50 101 THR A O 1
ATOM 725 N N . LEU A 1 102 ? 8.466 -0.323 8.817 1.00 87.38 102 LEU A N 1
ATOM 726 C CA . LEU A 1 102 ? 8.807 -1.724 8.563 1.00 87.38 102 LEU A CA 1
ATOM 727 C C . LEU A 1 102 ? 8.655 -2.062 7.075 1.00 87.38 102 LEU A C 1
ATOM 729 O O . LEU A 1 102 ? 9.538 -2.676 6.472 1.00 87.38 102 LEU A O 1
ATOM 733 N N . CYS A 1 103 ? 7.559 -1.619 6.462 1.00 90.88 103 CYS A N 1
ATOM 734 C CA . CYS A 1 103 ? 7.343 -1.812 5.039 1.00 90.88 103 CYS A CA 1
ATOM 735 C C . CYS A 1 103 ? 8.423 -1.123 4.193 1.00 90.88 103 CYS A C 1
ATOM 737 O O . CYS A 1 103 ? 8.899 -1.707 3.220 1.00 90.88 103 CYS A O 1
ATOM 739 N N . LEU A 1 104 ? 8.845 0.089 4.563 1.00 91.25 104 LEU A N 1
ATOM 740 C CA . LEU A 1 104 ? 9.947 0.782 3.898 1.00 91.25 104 LEU A CA 1
ATOM 741 C C . LEU A 1 104 ? 11.252 -0.023 3.978 1.00 91.25 104 LEU A C 1
ATOM 743 O O . LEU A 1 104 ? 11.937 -0.173 2.967 1.00 91.25 104 LEU A O 1
ATOM 747 N N . ALA A 1 105 ? 11.578 -0.593 5.140 1.00 88.31 105 ALA A N 1
ATOM 748 C CA . ALA A 1 105 ? 12.767 -1.428 5.299 1.00 88.31 105 ALA A CA 1
ATOM 749 C C . ALA A 1 105 ? 12.729 -2.665 4.381 1.00 88.31 105 ALA A C 1
ATOM 751 O O . ALA A 1 105 ? 13.697 -2.935 3.666 1.00 88.31 105 ALA A O 1
ATOM 752 N N . ILE A 1 106 ? 11.592 -3.370 4.329 1.00 88.75 106 ILE A N 1
ATOM 753 C CA . ILE A 1 106 ? 11.386 -4.514 3.422 1.00 88.75 106 ILE A CA 1
ATOM 754 C C . ILE A 1 106 ? 11.529 -4.072 1.961 1.00 88.75 106 ILE A C 1
ATOM 756 O O . ILE A 1 106 ? 12.250 -4.696 1.179 1.00 88.75 106 ILE A O 1
ATOM 760 N N . LYS A 1 107 ? 10.875 -2.967 1.594 1.00 89.19 107 LYS A N 1
ATOM 761 C CA . LYS A 1 107 ? 10.909 -2.402 0.244 1.00 89.19 107 LYS A CA 1
ATOM 762 C C . LYS A 1 107 ? 12.329 -2.032 -0.176 1.00 89.19 107 LYS A C 1
ATOM 764 O O . LYS A 1 107 ? 12.701 -2.309 -1.308 1.00 89.19 107 LYS A O 1
ATOM 769 N N . ASN A 1 108 ? 13.139 -1.464 0.714 1.00 88.75 108 ASN A N 1
ATOM 770 C CA . ASN A 1 108 ? 14.527 -1.108 0.413 1.00 88.75 108 ASN A CA 1
ATOM 771 C C . ASN A 1 108 ? 15.390 -2.337 0.097 1.00 88.75 108 ASN A C 1
ATOM 773 O O . ASN A 1 108 ? 16.190 -2.293 -0.836 1.00 88.75 108 ASN A O 1
ATOM 777 N N . ILE A 1 109 ? 15.186 -3.450 0.810 1.00 87.12 109 ILE A N 1
ATOM 778 C CA . ILE A 1 109 ? 15.875 -4.718 0.521 1.00 87.12 109 ILE A CA 1
ATOM 779 C C . ILE A 1 109 ? 15.474 -5.245 -0.862 1.00 87.12 109 ILE A C 1
ATOM 781 O O . ILE A 1 109 ? 16.334 -5.631 -1.650 1.00 87.12 109 ILE A O 1
ATOM 785 N N . LEU A 1 110 ? 14.178 -5.228 -1.186 1.00 85.50 110 LEU A N 1
ATOM 786 C CA . LEU A 1 110 ? 13.687 -5.677 -2.493 1.00 85.50 110 LEU A CA 1
ATOM 787 C C . LEU A 1 110 ? 14.159 -4.760 -3.629 1.00 85.50 110 LEU A C 1
ATOM 789 O O . LEU A 1 110 ? 14.569 -5.236 -4.689 1.00 85.50 110 LEU A O 1
ATOM 793 N N . ASN A 1 111 ? 14.175 -3.450 -3.387 1.00 87.38 111 ASN A N 1
ATOM 794 C CA . ASN A 1 111 ? 14.637 -2.451 -4.343 1.00 87.38 111 ASN A CA 1
ATOM 795 C C . ASN A 1 111 ? 16.117 -2.610 -4.692 1.00 87.38 111 ASN A C 1
ATOM 797 O O . ASN A 1 111 ? 16.497 -2.255 -5.803 1.00 87.38 111 ASN A O 1
ATOM 801 N N . ALA A 1 112 ? 16.940 -3.192 -3.815 1.00 88.31 112 ALA A N 1
ATOM 802 C CA . ALA A 1 112 ? 18.341 -3.481 -4.119 1.00 88.31 112 ALA A CA 1
ATOM 803 C C . ALA A 1 112 ? 18.513 -4.463 -5.297 1.00 88.31 112 ALA A C 1
ATOM 805 O O . ALA A 1 112 ? 19.550 -4.448 -5.956 1.00 88.31 112 ALA A O 1
ATOM 806 N N . ALA A 1 113 ? 17.503 -5.291 -5.592 1.00 88.25 113 ALA A N 1
ATOM 807 C CA . ALA A 1 113 ? 17.524 -6.232 -6.713 1.00 88.25 113 ALA A CA 1
ATOM 808 C C . ALA A 1 113 ? 16.942 -5.653 -8.018 1.00 88.25 113 ALA A C 1
ATOM 810 O O . ALA A 1 113 ? 17.216 -6.177 -9.099 1.00 88.25 113 ALA A O 1
ATOM 811 N N . LEU A 1 114 ? 16.155 -4.573 -7.947 1.00 89.19 114 LEU A N 1
ATOM 812 C CA . LEU A 1 114 ? 15.499 -3.974 -9.116 1.00 89.19 114 LEU A CA 1
ATOM 813 C C . LEU A 1 114 ? 16.446 -3.390 -10.180 1.00 89.19 114 LEU A C 1
ATOM 815 O O . LEU A 1 114 ? 16.057 -3.440 -11.349 1.00 89.19 114 LEU A O 1
ATOM 819 N N . PRO A 1 115 ? 17.671 -2.909 -9.869 1.00 92.56 115 PRO A N 1
ATOM 820 C CA . PRO A 1 115 ? 18.625 -2.475 -10.889 1.00 92.56 115 PRO A CA 1
ATOM 821 C C . PRO A 1 115 ? 18.888 -3.522 -11.977 1.00 92.56 115 PRO A C 1
ATOM 823 O O . PRO A 1 115 ? 19.022 -3.160 -13.137 1.00 92.56 115 PRO A O 1
ATOM 826 N N . ILE A 1 116 ? 18.813 -4.820 -11.657 1.00 90.62 116 ILE A N 1
ATOM 827 C CA . ILE A 1 116 ? 18.965 -5.906 -12.643 1.00 90.62 116 ILE A CA 1
ATOM 828 C C . ILE A 1 116 ? 17.911 -5.806 -13.764 1.00 90.62 116 ILE A C 1
ATOM 830 O O . ILE A 1 116 ? 18.180 -6.127 -14.924 1.00 90.62 116 ILE A O 1
ATOM 834 N N . LEU A 1 117 ? 16.691 -5.372 -13.433 1.00 91.19 117 LEU A N 1
ATOM 835 C CA . LEU A 1 117 ? 15.618 -5.164 -14.410 1.00 91.19 117 LEU A CA 1
ATOM 836 C C . LEU A 1 117 ? 15.809 -3.863 -15.199 1.00 91.19 117 LEU A C 1
ATOM 838 O O . LEU A 1 117 ? 15.436 -3.807 -16.371 1.00 91.19 117 LEU A O 1
ATOM 842 N N . VAL A 1 118 ? 16.408 -2.847 -14.576 1.00 93.62 118 VAL A N 1
ATOM 843 C CA . VAL A 1 118 ? 16.742 -1.570 -15.222 1.00 93.62 118 VAL A CA 1
ATOM 844 C C . VAL A 1 118 ? 17.848 -1.770 -16.258 1.00 93.62 118 VAL A C 1
ATOM 846 O O . VAL A 1 118 ? 17.655 -1.395 -17.411 1.00 93.62 118 VAL A O 1
ATOM 849 N N . ASP A 1 119 ? 18.920 -2.489 -15.917 1.00 94.81 119 ASP A N 1
ATOM 850 C CA . ASP A 1 119 ? 20.003 -2.833 -16.852 1.00 94.81 119 ASP A CA 1
ATOM 851 C C . ASP A 1 119 ? 19.461 -3.563 -18.094 1.00 94.81 119 ASP A C 1
ATOM 853 O O . ASP A 1 119 ? 19.913 -3.379 -19.226 1.00 94.81 119 ASP A O 1
ATOM 857 N N . ARG A 1 120 ? 18.427 -4.392 -17.906 1.00 94.12 120 ARG A N 1
ATOM 858 C CA . ARG A 1 120 ? 17.765 -5.096 -19.008 1.00 94.12 120 ARG A CA 1
ATOM 859 C C . ARG A 1 120 ? 16.916 -4.167 -19.878 1.00 94.12 120 ARG A C 1
ATOM 861 O O . ARG A 1 120 ? 16.806 -4.407 -21.082 1.00 94.12 120 ARG A O 1
ATOM 868 N N . ALA A 1 121 ? 16.331 -3.117 -19.303 1.00 94.75 121 ALA A N 1
ATOM 869 C CA . ALA A 1 121 ? 15.649 -2.076 -20.066 1.00 94.75 121 ALA A CA 1
ATOM 870 C C . ALA A 1 121 ? 16.636 -1.305 -20.957 1.00 94.75 121 ALA A C 1
ATOM 872 O O . ALA A 1 121 ? 16.312 -1.046 -22.117 1.00 94.75 121 ALA A O 1
ATOM 873 N N . ASP A 1 122 ? 17.854 -1.042 -20.477 1.00 96.31 122 ASP A N 1
ATOM 874 C CA . ASP A 1 122 ? 18.906 -0.388 -21.266 1.00 96.31 122 ASP A CA 1
ATOM 875 C C . ASP A 1 122 ? 19.325 -1.230 -22.476 1.00 96.31 122 ASP A C 1
ATOM 877 O O . ASP A 1 122 ? 19.452 -0.710 -23.588 1.00 96.31 122 ASP A O 1
ATOM 881 N N . VAL A 1 123 ? 19.435 -2.554 -22.311 1.00 96.81 123 VAL A N 1
ATOM 882 C CA . VAL A 1 123 ? 19.687 -3.477 -23.432 1.00 96.81 123 VAL A CA 1
ATOM 883 C C . VAL A 1 123 ? 18.581 -3.389 -24.490 1.00 96.81 123 VAL A C 1
ATOM 885 O O . VAL A 1 123 ? 18.878 -3.327 -25.684 1.00 96.81 123 VAL A O 1
ATOM 888 N N . PHE A 1 124 ? 17.306 -3.358 -24.085 1.00 96.38 124 PHE A N 1
ATOM 889 C CA . PHE A 1 124 ? 16.195 -3.209 -25.033 1.00 96.38 124 PHE A CA 1
ATOM 890 C C . PHE A 1 124 ? 16.175 -1.835 -25.706 1.00 96.38 124 PHE A C 1
ATOM 892 O O . PHE A 1 124 ? 15.875 -1.748 -26.899 1.00 96.38 124 PHE A O 1
ATOM 899 N N . SER A 1 125 ? 16.536 -0.784 -24.972 1.00 96.88 125 SER A N 1
ATOM 900 C CA . SER A 1 125 ? 16.667 0.573 -25.501 1.00 96.88 125 SER A CA 1
ATOM 901 C C . SER A 1 125 ? 17.738 0.646 -26.594 1.00 96.88 125 SER A C 1
ATOM 903 O O . SER 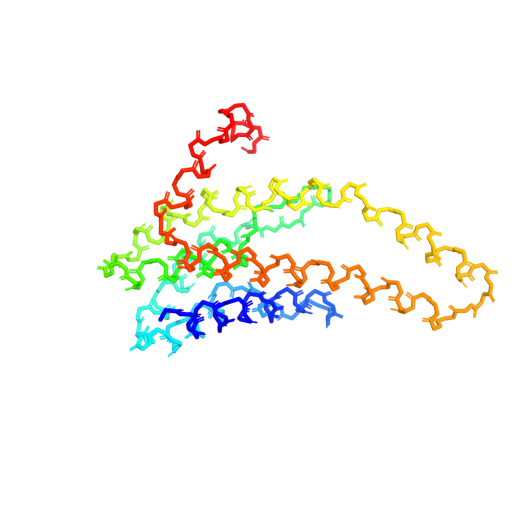A 1 125 ? 17.459 1.115 -27.698 1.00 96.88 125 SER A O 1
ATOM 905 N N . GLY A 1 126 ? 18.921 0.063 -26.356 1.00 97.00 126 GLY A N 1
ATOM 906 C CA . GLY A 1 126 ? 20.010 0.001 -27.340 1.00 97.00 126 GLY A CA 1
ATOM 907 C C . GLY A 1 126 ? 19.664 -0.773 -28.620 1.00 97.00 126 GLY A C 1
ATOM 908 O O . GLY A 1 126 ? 20.286 -0.566 -29.659 1.00 97.00 126 GLY A O 1
ATOM 909 N N . GLN A 1 127 ? 18.644 -1.633 -28.571 1.00 97.06 127 GLN A N 1
ATOM 910 C CA . GLN A 1 127 ? 18.121 -2.381 -29.720 1.00 97.06 127 GLN A CA 1
ATOM 911 C C . GLN A 1 127 ? 16.958 -1.667 -30.432 1.00 97.06 127 GLN A C 1
ATOM 913 O O . GLN A 1 127 ? 16.393 -2.216 -31.377 1.00 97.06 127 GLN A O 1
ATOM 918 N N . GLY A 1 128 ? 16.539 -0.485 -29.967 1.00 96.06 128 GLY A N 1
ATOM 919 C CA . GLY A 1 128 ? 15.332 0.190 -30.456 1.00 96.06 128 GLY A CA 1
ATOM 920 C C . GLY A 1 128 ? 14.031 -0.556 -30.124 1.00 96.06 128 GLY A C 1
ATOM 921 O O . GLY A 1 128 ? 12.990 -0.306 -30.734 1.00 96.06 128 GLY A O 1
ATOM 922 N N . ASN A 1 129 ? 14.058 -1.488 -29.166 1.00 97.25 129 ASN A N 1
ATOM 923 C CA . ASN A 1 129 ? 12.913 -2.313 -28.798 1.00 97.25 129 ASN A CA 1
ATOM 924 C C . ASN A 1 129 ? 12.058 -1.633 -27.716 1.00 97.25 129 ASN A C 1
ATOM 926 O O . ASN A 1 129 ? 12.140 -1.958 -26.530 1.00 97.25 129 ASN A O 1
ATOM 930 N N . LEU A 1 130 ? 11.168 -0.731 -28.140 1.00 95.81 130 LEU A N 1
ATOM 931 C CA . LEU A 1 130 ? 10.245 -0.028 -27.237 1.00 95.81 130 LEU A CA 1
ATOM 932 C C . LEU A 1 130 ? 9.335 -0.973 -26.436 1.00 95.81 130 LEU A C 1
ATOM 934 O O . LEU A 1 130 ? 9.053 -0.719 -25.267 1.00 95.81 130 LEU A O 1
ATOM 938 N N . LYS A 1 131 ? 8.902 -2.093 -27.031 1.00 96.75 131 LYS A N 1
ATOM 939 C CA . LYS A 1 131 ? 8.059 -3.079 -26.334 1.00 96.75 131 LYS A CA 1
ATOM 940 C C . LYS A 1 131 ? 8.800 -3.717 -25.159 1.00 96.75 131 LYS A C 1
ATOM 942 O O . LYS A 1 131 ? 8.197 -3.939 -24.114 1.00 96.75 131 LYS A O 1
ATOM 947 N N . GLY A 1 132 ? 10.095 -3.987 -25.326 1.00 96.25 132 GLY A N 1
ATOM 948 C CA . GLY A 1 132 ? 10.957 -4.505 -24.264 1.00 96.25 132 GLY A CA 1
ATOM 949 C C . GLY A 1 132 ? 11.105 -3.519 -23.107 1.00 96.25 132 GLY A C 1
ATOM 950 O O . GLY A 1 132 ? 10.965 -3.913 -21.951 1.00 96.25 132 GLY A O 1
ATOM 951 N N . VAL A 1 133 ? 11.288 -2.231 -23.411 1.00 96.19 133 VAL A N 1
ATOM 952 C CA . VAL A 1 133 ? 11.357 -1.165 -22.397 1.00 96.19 133 VAL A CA 1
ATOM 953 C C . VAL A 1 133 ? 10.047 -1.067 -21.608 1.00 96.19 133 VAL A C 1
ATOM 955 O O . VAL A 1 133 ? 10.068 -1.090 -20.377 1.00 96.19 133 VAL A O 1
ATOM 958 N N . TYR A 1 134 ? 8.895 -1.047 -22.289 1.00 94.81 134 TYR A N 1
ATOM 959 C CA . TYR A 1 134 ? 7.595 -1.033 -21.609 1.00 94.81 134 TYR A CA 1
ATOM 960 C C . TYR A 1 134 ? 7.365 -2.284 -20.759 1.00 94.81 134 TYR A C 1
ATOM 962 O O . TYR A 1 134 ? 6.880 -2.174 -19.635 1.00 94.81 134 TYR A O 1
ATOM 970 N N . ALA A 1 135 ? 7.754 -3.464 -21.245 1.00 94.88 135 ALA A N 1
ATOM 971 C CA . ALA A 1 135 ? 7.650 -4.690 -20.463 1.00 94.88 135 ALA A CA 1
ATOM 972 C C . ALA A 1 135 ? 8.460 -4.604 -19.158 1.00 94.88 135 ALA A C 1
ATOM 974 O O . ALA A 1 135 ? 7.949 -4.995 -18.112 1.00 94.88 135 ALA A O 1
ATOM 975 N N . MET A 1 136 ? 9.682 -4.056 -19.189 1.00 95.19 136 MET A N 1
ATOM 976 C CA . MET A 1 136 ? 10.488 -3.885 -17.971 1.00 95.19 136 MET A CA 1
ATOM 977 C C . MET A 1 136 ? 9.853 -2.886 -17.000 1.00 95.19 136 MET A C 1
ATOM 979 O O . MET A 1 136 ? 9.799 -3.164 -15.805 1.00 95.19 136 MET A O 1
ATOM 983 N N . HIS A 1 137 ? 9.301 -1.776 -17.502 1.00 93.31 137 H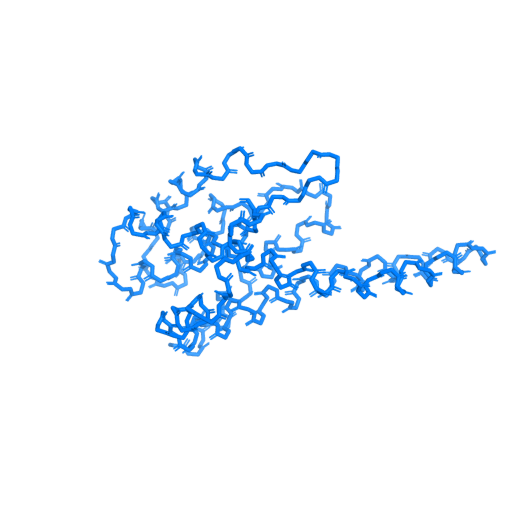IS A N 1
ATOM 984 C CA . HIS A 1 137 ? 8.575 -0.806 -16.677 1.00 93.31 137 HIS A CA 1
ATOM 985 C C . HIS A 1 137 ? 7.414 -1.461 -15.908 1.00 93.31 137 HIS A C 1
ATOM 987 O O . HIS A 1 137 ? 7.334 -1.321 -14.688 1.00 93.31 137 HIS A O 1
ATOM 993 N N . PHE A 1 138 ? 6.566 -2.237 -16.592 1.00 94.38 138 PHE A N 1
ATOM 994 C CA . PHE A 1 138 ? 5.454 -2.942 -15.944 1.00 94.38 138 PHE A CA 1
ATOM 995 C C . PHE A 1 138 ? 5.912 -4.082 -15.028 1.00 94.38 138 PHE A C 1
ATOM 997 O O . PHE A 1 138 ? 5.292 -4.297 -13.990 1.00 94.38 138 PHE A O 1
ATOM 1004 N N . LEU A 1 139 ? 6.989 -4.802 -15.362 1.00 94.25 139 LEU A N 1
ATOM 1005 C CA . LEU A 1 139 ? 7.537 -5.839 -14.481 1.00 94.25 139 LEU A CA 1
ATOM 1006 C C . LEU A 1 139 ? 8.062 -5.254 -13.170 1.00 94.25 139 LEU A C 1
ATOM 1008 O O . LEU A 1 139 ? 7.791 -5.821 -12.115 1.00 94.25 139 LEU A O 1
ATOM 1012 N N . ILE A 1 140 ? 8.762 -4.117 -13.221 1.00 92.81 140 ILE A N 1
ATOM 1013 C CA . ILE A 1 140 ? 9.228 -3.414 -12.019 1.00 92.81 140 ILE A CA 1
ATOM 1014 C C . ILE A 1 140 ? 8.024 -3.005 -11.164 1.00 92.81 140 ILE A C 1
ATOM 1016 O O . ILE A 1 140 ? 7.976 -3.344 -9.983 1.00 92.81 140 ILE A O 1
ATOM 1020 N N . GLY A 1 141 ? 7.009 -2.370 -11.759 1.00 92.88 141 GLY A N 1
ATOM 1021 C CA . GLY A 1 141 ? 5.780 -2.000 -11.047 1.00 92.88 141 GLY A CA 1
ATOM 1022 C C . GLY A 1 141 ? 5.059 -3.200 -10.424 1.00 92.88 141 GLY A C 1
ATOM 1023 O O . GLY A 1 141 ? 4.631 -3.146 -9.270 1.00 92.88 141 GLY A O 1
ATOM 1024 N N . LEU A 1 142 ? 4.998 -4.325 -11.144 1.00 94.25 142 LEU A N 1
ATOM 1025 C CA . LEU A 1 142 ? 4.357 -5.553 -10.677 1.00 94.25 142 LEU A CA 1
ATOM 1026 C C . LEU A 1 142 ? 5.003 -6.103 -9.399 1.00 94.25 142 LEU A C 1
ATOM 1028 O O . LEU A 1 142 ? 4.286 -6.630 -8.549 1.00 94.25 142 LEU A O 1
ATOM 1032 N N . THR A 1 143 ? 6.317 -5.936 -9.211 1.00 93.00 143 THR A N 1
ATOM 1033 C CA . THR A 1 143 ? 6.972 -6.347 -7.957 1.00 93.00 143 THR A CA 1
ATOM 1034 C C . THR A 1 143 ? 6.418 -5.586 -6.749 1.00 93.00 143 THR A C 1
ATOM 1036 O O . THR A 1 143 ? 6.088 -6.205 -5.738 1.00 93.00 143 THR A O 1
ATOM 1039 N N . GLY A 1 144 ? 6.216 -4.269 -6.872 1.00 92.62 144 GLY A N 1
ATOM 1040 C CA . GLY A 1 144 ? 5.622 -3.439 -5.823 1.00 92.62 144 GLY A CA 1
ATOM 1041 C C . GLY A 1 144 ? 4.156 -3.784 -5.547 1.00 92.62 144 GLY A C 1
ATOM 1042 O O . GLY A 1 144 ? 3.735 -3.816 -4.392 1.00 92.62 144 GLY A O 1
ATOM 1043 N N . ILE A 1 145 ? 3.390 -4.103 -6.594 1.00 95.94 145 ILE A N 1
ATOM 1044 C CA . ILE A 1 145 ? 1.979 -4.508 -6.487 1.00 95.94 145 ILE A CA 1
ATOM 1045 C C . ILE A 1 145 ? 1.851 -5.852 -5.764 1.00 95.94 145 ILE A C 1
ATOM 1047 O O . ILE A 1 145 ? 1.060 -5.975 -4.829 1.00 95.94 145 ILE A O 1
ATOM 1051 N N . ILE A 1 146 ? 2.649 -6.849 -6.159 1.00 96.00 146 ILE A N 1
ATOM 1052 C CA . ILE A 1 146 ? 2.666 -8.172 -5.520 1.00 96.00 146 ILE A CA 1
ATOM 1053 C C . ILE A 1 146 ? 3.118 -8.048 -4.066 1.00 96.00 146 ILE A C 1
ATOM 1055 O O . ILE A 1 146 ? 2.504 -8.647 -3.186 1.00 96.00 146 ILE A O 1
ATOM 1059 N N . MET A 1 147 ? 4.150 -7.244 -3.798 1.00 94.50 147 MET A N 1
ATOM 1060 C CA . MET A 1 147 ? 4.617 -6.983 -2.439 1.00 94.50 147 MET A CA 1
ATOM 1061 C C . MET A 1 147 ? 3.491 -6.406 -1.572 1.00 94.50 147 MET A C 1
ATOM 1063 O O . MET A 1 147 ? 3.236 -6.935 -0.495 1.00 94.50 147 MET A O 1
ATOM 1067 N N . ALA A 1 148 ? 2.782 -5.374 -2.038 1.00 96.06 148 ALA A N 1
ATOM 1068 C CA . ALA A 1 148 ? 1.679 -4.777 -1.287 1.00 96.06 148 ALA A CA 1
ATOM 1069 C C . ALA A 1 148 ? 0.516 -5.746 -1.070 1.00 96.06 148 ALA A C 1
ATOM 1071 O O . ALA A 1 148 ? -0.011 -5.829 0.039 1.00 96.06 148 ALA A O 1
ATOM 1072 N N . PHE A 1 149 ? 0.155 -6.517 -2.100 1.00 97.56 149 PHE A N 1
ATOM 1073 C CA . PHE A 1 149 ? -0.858 -7.558 -1.982 1.00 97.56 149 PHE A CA 1
ATOM 1074 C C . PHE A 1 149 ? -0.488 -8.569 -0.897 1.00 97.56 149 PHE A C 1
ATOM 1076 O O . PHE A 1 149 ? -1.281 -8.814 0.012 1.00 97.56 149 PHE A O 1
ATOM 1083 N N . LEU A 1 150 ? 0.713 -9.149 -0.979 1.00 95.06 150 LEU A N 1
ATOM 1084 C CA . LEU A 1 150 ? 1.163 -10.191 -0.062 1.00 95.06 150 LEU A CA 1
ATOM 1085 C C . LEU A 1 150 ? 1.326 -9.649 1.354 1.00 95.06 150 LEU A C 1
ATOM 1087 O O . LEU A 1 150 ? 0.799 -10.253 2.282 1.00 95.06 150 LEU A O 1
ATOM 1091 N N . LEU A 1 151 ? 1.987 -8.502 1.525 1.00 93.12 151 LEU A N 1
ATOM 1092 C CA . LEU A 1 151 ? 2.178 -7.910 2.845 1.00 93.12 151 LEU A CA 1
ATOM 1093 C C . LEU A 1 151 ? 0.836 -7.598 3.498 1.00 93.12 151 LEU A C 1
ATOM 1095 O O . LEU A 1 151 ? 0.607 -8.058 4.611 1.00 93.12 151 LEU A O 1
ATOM 1099 N N . CYS A 1 152 ? -0.081 -6.903 2.824 1.00 95.56 152 CYS A N 1
ATOM 1100 C CA . CYS A 1 152 ? -1.355 -6.554 3.447 1.00 95.56 152 CYS A CA 1
ATOM 1101 C C . CYS A 1 152 ? -2.255 -7.775 3.688 1.00 95.56 152 CYS A C 1
ATOM 1103 O O . CYS A 1 152 ? -2.857 -7.886 4.756 1.00 95.56 152 CYS A O 1
ATOM 1105 N N . SER A 1 153 ? -2.329 -8.714 2.738 1.00 95.25 153 SER A N 1
ATOM 1106 C CA . SER A 1 153 ? -3.172 -9.908 2.889 1.00 95.25 153 SER A CA 1
ATOM 1107 C C . SER A 1 153 ? -2.653 -10.864 3.962 1.00 95.25 153 SER A C 1
ATOM 1109 O O . SER A 1 153 ? -3.433 -11.267 4.825 1.00 95.25 153 SER A O 1
ATOM 1111 N N . LEU A 1 154 ? -1.356 -11.201 3.965 1.00 92.81 154 LEU A N 1
ATOM 1112 C CA . LEU A 1 154 ? -0.790 -12.078 4.991 1.00 92.81 154 LEU A CA 1
ATOM 1113 C C . LEU A 1 154 ? -0.846 -11.410 6.361 1.00 92.81 154 LEU A C 1
ATOM 1115 O O . LEU A 1 154 ? -1.281 -12.050 7.309 1.00 92.81 154 LEU A O 1
ATOM 1119 N N . SER A 1 155 ? -0.472 -10.134 6.466 1.00 91.31 155 SER A N 1
ATOM 1120 C CA . SER A 1 155 ? -0.485 -9.423 7.750 1.00 91.31 155 SER A CA 1
ATOM 1121 C C . SER A 1 155 ? -1.881 -9.397 8.363 1.00 91.31 155 SER A C 1
ATOM 1123 O O . SER A 1 155 ? -2.053 -9.736 9.530 1.00 91.31 155 SER A O 1
ATOM 1125 N N . PHE A 1 156 ? -2.901 -9.063 7.568 1.00 92.38 156 PHE A N 1
ATOM 1126 C CA . PHE A 1 156 ? -4.274 -9.051 8.063 1.00 92.38 156 PHE A CA 1
ATOM 1127 C C . PHE A 1 156 ? -4.784 -10.459 8.407 1.00 92.38 156 PHE A C 1
ATOM 1129 O O . PHE A 1 156 ? -5.491 -10.631 9.396 1.00 92.38 156 PHE A O 1
ATOM 1136 N N . TYR A 1 157 ? -4.420 -11.475 7.617 1.00 92.06 157 TYR A N 1
ATOM 1137 C CA . TYR A 1 157 ? -4.824 -12.860 7.869 1.00 92.06 157 TYR A CA 1
ATOM 1138 C C . TYR A 1 157 ? -4.183 -13.451 9.131 1.00 92.06 157 TYR A C 1
ATOM 1140 O O . TYR A 1 157 ? -4.851 -14.163 9.879 1.00 92.06 157 TYR A O 1
ATOM 1148 N N . LEU A 1 158 ? -2.899 -13.163 9.356 1.00 87.38 158 LEU A N 1
ATOM 1149 C CA . LEU A 1 158 ? -2.132 -13.630 10.513 1.00 87.38 158 LEU A CA 1
ATOM 1150 C C . LEU A 1 158 ? -2.480 -12.858 11.795 1.00 87.38 158 LEU A C 1
ATOM 1152 O O . LEU A 1 158 ? -2.274 -13.379 12.888 1.00 87.38 158 LEU A O 1
ATOM 1156 N N . GLY A 1 159 ? -3.051 -11.659 11.662 1.00 82.06 159 GLY A N 1
ATOM 1157 C CA . GLY A 1 159 ? -3.541 -10.847 12.771 1.00 82.06 159 GLY A CA 1
ATOM 1158 C C . GLY A 1 159 ? -2.513 -9.851 13.313 1.00 82.06 159 GLY A C 1
ATOM 1159 O O . GLY A 1 159 ? -1.339 -9.852 12.943 1.00 82.06 159 GLY A O 1
ATOM 1160 N N . ALA A 1 160 ? -2.980 -8.980 14.211 1.00 70.19 160 ALA A N 1
ATOM 1161 C CA . ALA A 1 160 ? -2.177 -7.891 14.768 1.00 70.19 160 ALA A CA 1
ATOM 1162 C C . ALA A 1 160 ? -0.973 -8.395 15.587 1.00 70.19 160 ALA A C 1
ATOM 1164 O O . ALA A 1 160 ? 0.097 -7.796 15.518 1.00 70.19 160 ALA A O 1
ATOM 1165 N N . ASP A 1 161 ? -1.106 -9.531 16.279 1.00 71.56 161 ASP A N 1
ATOM 1166 C CA . ASP A 1 161 ? -0.016 -10.132 17.063 1.00 71.56 161 ASP A CA 1
ATOM 1167 C C . ASP A 1 161 ? 1.160 -10.571 16.182 1.00 71.56 161 ASP A C 1
ATOM 1169 O O . ASP A 1 161 ? 2.318 -10.461 16.580 1.00 71.56 161 ASP A O 1
ATOM 1173 N N . ALA A 1 162 ? 0.885 -11.024 14.954 1.00 69.81 162 ALA A N 1
ATOM 1174 C CA . ALA A 1 162 ? 1.931 -11.376 14.001 1.00 69.81 162 ALA A CA 1
ATOM 1175 C C . ALA A 1 162 ? 2.703 -10.135 13.533 1.00 69.81 162 ALA A C 1
ATOM 1177 O O . ALA A 1 162 ? 3.923 -10.187 13.388 1.00 69.81 162 ALA A O 1
ATOM 1178 N N . ILE A 1 163 ? 2.012 -9.005 13.352 1.00 68.50 163 ILE A N 1
ATOM 1179 C CA . ILE A 1 163 ? 2.649 -7.726 13.025 1.00 68.50 163 ILE A CA 1
ATOM 1180 C C . ILE A 1 163 ? 3.457 -7.201 14.206 1.00 68.50 163 ILE A C 1
ATOM 1182 O O . ILE A 1 163 ? 4.590 -6.776 14.002 1.00 68.50 163 ILE A O 1
ATOM 1186 N N . GLN A 1 164 ? 2.935 -7.290 15.431 1.00 67.56 164 GLN A N 1
ATOM 1187 C CA . GLN A 1 164 ? 3.681 -6.901 16.626 1.00 67.56 164 GLN A CA 1
ATOM 1188 C C . GLN A 1 164 ? 4.941 -7.758 16.792 1.00 67.56 164 GLN A C 1
ATOM 1190 O O . GLN A 1 164 ? 6.026 -7.213 16.946 1.00 67.56 164 GLN A O 1
ATOM 1195 N N . GLY A 1 165 ? 4.836 -9.079 16.624 1.00 69.19 165 GLY A N 1
ATOM 1196 C CA . GLY A 1 165 ? 5.995 -9.973 16.647 1.00 69.19 165 GLY A CA 1
ATOM 1197 C C . GLY A 1 165 ? 7.016 -9.677 15.541 1.00 69.19 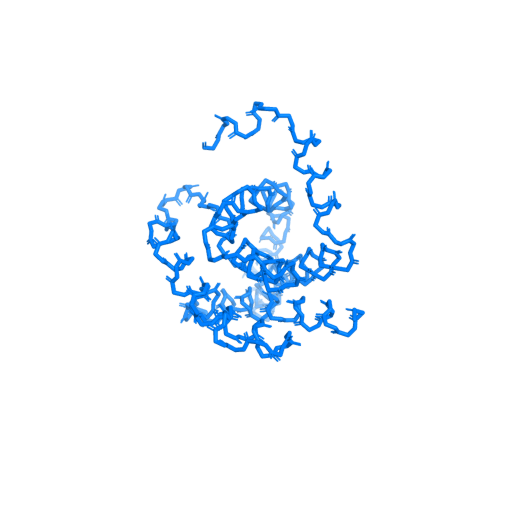165 GLY A C 1
ATOM 1198 O O . GLY A 1 165 ? 8.219 -9.810 15.763 1.00 69.19 165 GLY A O 1
ATOM 1199 N N . MET A 1 166 ? 6.568 -9.233 14.360 1.00 66.06 166 MET A N 1
ATOM 1200 C CA . MET A 1 166 ? 7.470 -8.757 13.307 1.00 66.06 166 MET A CA 1
ATOM 1201 C C . MET A 1 166 ? 8.146 -7.436 13.677 1.00 66.06 166 MET A C 1
ATOM 1203 O O . MET A 1 166 ? 9.337 -7.296 13.418 1.00 66.06 166 MET A O 1
ATOM 1207 N N . LEU A 1 167 ? 7.421 -6.489 14.280 1.00 65.25 167 LEU A N 1
ATOM 1208 C CA . LEU A 1 167 ? 7.973 -5.216 14.755 1.00 65.25 167 LEU A CA 1
ATOM 1209 C C . LEU A 1 167 ? 9.012 -5.437 15.861 1.00 65.25 167 LEU A C 1
ATOM 1211 O O . LEU A 1 167 ? 10.084 -4.840 15.814 1.00 65.25 167 LEU A O 1
ATOM 1215 N N . ASP A 1 168 ? 8.734 -6.349 16.792 1.00 71.19 168 ASP A N 1
ATOM 1216 C CA . ASP A 1 168 ? 9.617 -6.696 17.909 1.00 71.19 168 ASP A CA 1
ATOM 1217 C C . ASP A 1 168 ? 10.906 -7.399 17.443 1.00 71.19 168 ASP A C 1
ATOM 1219 O O . ASP A 1 168 ? 11.932 -7.355 18.124 1.00 71.19 168 ASP A O 1
ATOM 1223 N N . PHE A 1 169 ? 10.878 -8.037 16.268 1.00 66.38 169 PHE A N 1
ATOM 1224 C CA . PHE A 1 169 ? 12.051 -8.666 15.659 1.00 66.38 169 PHE A CA 1
ATOM 1225 C C . PHE A 1 169 ? 12.983 -7.657 14.968 1.00 66.38 169 PHE A C 1
ATOM 1227 O O . PHE A 1 169 ? 14.141 -7.980 14.688 1.00 66.38 169 PHE A O 1
ATOM 1234 N N . ILE A 1 170 ? 12.515 -6.437 14.681 1.00 63.53 170 ILE A N 1
ATOM 1235 C CA . ILE A 1 170 ? 13.344 -5.416 14.038 1.00 63.53 170 ILE A CA 1
ATOM 1236 C C . ILE A 1 170 ? 14.348 -4.874 15.063 1.00 63.53 170 ILE A C 1
ATOM 1238 O O . ILE A 1 170 ? 13.951 -4.335 16.098 1.00 63.53 170 ILE A O 1
ATOM 1242 N N . PRO A 1 171 ? 15.661 -4.934 14.781 1.00 62.69 171 PRO A N 1
ATOM 1243 C CA . PRO A 1 171 ? 16.661 -4.371 15.672 1.00 62.69 171 PRO A CA 1
ATOM 1244 C C . PRO A 1 171 ? 16.434 -2.864 15.889 1.00 62.69 171 PRO A C 1
ATOM 1246 O O . PRO A 1 171 ? 16.223 -2.138 14.912 1.00 62.69 171 PRO A O 1
ATOM 1249 N N . PRO A 1 172 ? 16.587 -2.347 17.122 1.00 65.88 172 PRO A N 1
ATOM 1250 C CA . PRO A 1 172 ? 16.367 -0.931 17.422 1.00 65.88 172 PRO A CA 1
ATOM 1251 C C . PRO A 1 172 ? 17.184 0.031 16.551 1.00 65.88 172 PRO A C 1
ATOM 1253 O O . PRO A 1 172 ? 16.724 1.128 16.259 1.00 65.88 172 PRO A O 1
ATOM 1256 N N . PHE A 1 173 ? 18.374 -0.376 16.087 1.00 65.38 173 PHE A N 1
ATOM 1257 C CA . PHE A 1 173 ? 19.215 0.457 15.219 1.00 65.38 173 PHE A CA 1
ATOM 1258 C C . PHE A 1 173 ? 18.601 0.700 13.830 1.00 65.38 173 PHE A C 1
ATOM 1260 O O . PHE A 1 173 ? 18.893 1.718 13.213 1.00 65.38 173 PHE A O 1
ATOM 1267 N N . VAL A 1 174 ? 17.765 -0.222 13.336 1.00 56.72 174 VAL A N 1
ATOM 1268 C CA . VAL A 1 174 ? 17.060 -0.070 12.056 1.00 56.72 174 VAL A CA 1
ATOM 1269 C C . VAL A 1 174 ? 15.925 0.930 12.223 1.00 56.72 174 VAL A C 1
ATOM 1271 O O . VAL A 1 174 ? 15.768 1.798 11.379 1.00 56.72 174 VAL A O 1
ATOM 1274 N N . LEU A 1 175 ? 15.188 0.861 13.336 1.00 54.25 175 LEU A N 1
ATOM 1275 C CA . LEU A 1 175 ? 14.124 1.817 13.662 1.00 54.25 175 LEU A CA 1
ATOM 1276 C C . LEU A 1 175 ? 14.667 3.216 13.995 1.00 54.25 175 LEU A C 1
ATOM 1278 O O . LEU A 1 175 ? 14.009 4.200 13.693 1.00 54.25 175 LEU A O 1
ATOM 1282 N N . ALA A 1 176 ? 15.863 3.303 14.585 1.00 56.69 176 ALA A N 1
ATOM 1283 C CA . ALA A 1 176 ? 16.533 4.561 14.927 1.00 56.69 176 ALA A CA 1
ATOM 1284 C C . ALA A 1 176 ? 17.309 5.202 13.758 1.00 56.69 176 ALA A C 1
ATOM 1286 O O . ALA A 1 176 ? 17.837 6.302 13.910 1.00 56.69 176 ALA A O 1
ATOM 1287 N N . GLY A 1 177 ? 17.432 4.504 12.623 1.00 48.53 177 GLY A N 1
ATOM 1288 C CA . GLY A 1 177 ? 18.093 4.996 11.410 1.00 48.53 177 GLY A CA 1
ATOM 1289 C C . GLY A 1 177 ? 17.158 5.698 10.419 1.00 48.53 177 GLY A C 1
ATOM 1290 O O . GLY A 1 177 ? 17.629 6.103 9.355 1.00 48.53 177 GLY A O 1
ATOM 1291 N N . PHE A 1 178 ? 15.867 5.809 10.751 1.00 43.72 178 PHE A N 1
ATOM 1292 C CA . PHE A 1 178 ? 14.836 6.507 9.978 1.00 43.72 178 PHE A CA 1
ATOM 1293 C C . PHE A 1 178 ? 14.403 7.802 10.664 1.00 43.72 178 PHE A C 1
ATOM 1295 O O . PHE A 1 178 ? 14.314 7.811 11.912 1.00 43.72 178 PHE A O 1
#